Protein AF-R8DG11-F1 (afdb_monomer_lite)

Sequence (109 aa):
MGERSTSFFNKAKKNVMFGVAIYVLILLVLIYIQNNYSLSIMFGYFIFTFIMYAVAIGAAEFQLLSYCRFKFPSFYISWEEHERERQKRVKLYEEREKASERNKISFGF

Structure (mmCIF, N/CA/C/O backbone):
data_AF-R8DG11-F1
#
_entry.id   AF-R8DG11-F1
#
loop_
_atom_site.group_PDB
_atom_site.id
_atom_site.type_symbol
_atom_site.label_atom_id
_atom_site.label_alt_id
_atom_site.label_comp_id
_atom_site.label_asym_id
_atom_site.label_entity_id
_atom_site.label_seq_id
_atom_site.pdbx_PDB_ins_code
_atom_site.Cartn_x
_atom_site.Cartn_y
_atom_site.Cartn_z
_atom_site.occupancy
_atom_site.B_iso_or_equiv
_atom_site.auth_seq_id
_atom_site.auth_comp_id
_atom_site.auth_asym_id
_atom_site.auth_atom_id
_atom_site.pdbx_PDB_model_num
ATOM 1 N N . MET A 1 1 ? 15.822 -14.258 28.649 1.00 47.66 1 MET A N 1
ATOM 2 C CA . MET A 1 1 ? 15.551 -15.183 27.522 1.00 47.66 1 MET A CA 1
ATOM 3 C C . MET A 1 1 ? 14.783 -14.415 26.446 1.00 47.66 1 MET A C 1
ATOM 5 O O . MET A 1 1 ? 13.577 -14.289 26.563 1.00 47.66 1 MET A O 1
ATOM 9 N N . GLY A 1 2 ? 15.461 -13.815 25.462 1.00 56.34 2 GLY A N 1
ATOM 10 C CA . GLY A 1 2 ? 14.793 -12.958 24.459 1.00 56.34 2 GLY A CA 1
ATOM 11 C C . GLY A 1 2 ? 15.606 -12.642 23.197 1.00 56.34 2 GLY A C 1
ATOM 12 O O . GLY A 1 2 ? 15.057 -12.151 22.221 1.00 56.34 2 GLY A O 1
ATOM 13 N N . GLU A 1 3 ? 16.898 -12.970 23.167 1.00 56.00 3 GLU A N 1
ATOM 14 C CA . GLU A 1 3 ? 17.792 -12.563 22.070 1.00 56.00 3 GLU A CA 1
ATOM 15 C C . GLU A 1 3 ? 17.908 -13.605 20.945 1.00 56.00 3 GLU A C 1
ATOM 17 O O . GLU A 1 3 ? 18.362 -13.305 19.844 1.00 56.00 3 GLU A O 1
ATOM 22 N N . ARG A 1 4 ? 17.487 -14.853 21.192 1.00 55.59 4 ARG A N 1
ATOM 23 C CA . ARG A 1 4 ? 17.674 -15.955 20.234 1.00 55.59 4 ARG A CA 1
ATOM 24 C C . ARG A 1 4 ? 16.555 -16.038 19.185 1.00 55.59 4 ARG A C 1
ATOM 26 O O . ARG A 1 4 ? 16.808 -16.495 18.077 1.00 55.59 4 ARG A O 1
ATOM 33 N N . SER A 1 5 ? 15.344 -15.570 19.492 1.00 54.34 5 SER A N 1
ATOM 34 C CA . SER A 1 5 ? 14.177 -15.629 18.594 1.00 54.34 5 SER A CA 1
ATOM 35 C C . SER A 1 5 ? 14.170 -14.530 17.524 1.00 54.34 5 SER A C 1
ATOM 37 O O . SER A 1 5 ? 13.750 -14.785 16.399 1.00 54.34 5 SER A O 1
ATOM 39 N N . THR A 1 6 ? 14.698 -13.335 17.801 1.00 54.78 6 THR A N 1
ATOM 40 C CA . THR A 1 6 ? 14.783 -12.246 16.806 1.00 54.78 6 THR A CA 1
ATOM 41 C C . THR A 1 6 ? 15.783 -12.551 15.681 1.00 54.78 6 THR A C 1
ATOM 43 O O . THR A 1 6 ? 15.547 -12.184 14.530 1.00 54.78 6 THR A O 1
ATOM 46 N N . SER A 1 7 ? 16.860 -13.288 15.975 1.00 59.72 7 SER A N 1
ATOM 47 C CA . SER A 1 7 ? 17.932 -13.627 15.023 1.00 59.72 7 SER A CA 1
ATOM 48 C C . SER A 1 7 ? 17.495 -14.593 13.909 1.00 59.72 7 SER A C 1
ATOM 50 O O . SER A 1 7 ? 17.761 -14.343 12.730 1.00 59.72 7 SER A O 1
ATOM 52 N N . PHE A 1 8 ? 16.758 -15.661 14.242 1.00 57.69 8 PHE A N 1
ATOM 53 C CA . PHE A 1 8 ? 16.284 -16.633 13.244 1.00 57.69 8 PHE A CA 1
ATOM 54 C C . PHE A 1 8 ? 15.246 -16.034 12.300 1.00 57.69 8 PHE A C 1
ATOM 56 O O . PHE A 1 8 ? 15.337 -16.226 11.088 1.00 57.69 8 PHE A O 1
ATOM 63 N N . PHE A 1 9 ? 14.306 -15.251 12.837 1.00 59.78 9 PHE A N 1
ATOM 64 C CA . PHE A 1 9 ? 13.331 -14.542 12.015 1.00 59.78 9 PHE A CA 1
ATOM 65 C C . PHE A 1 9 ? 13.996 -13.498 11.122 1.00 59.78 9 PHE A C 1
ATOM 67 O O . PHE A 1 9 ? 13.587 -13.356 9.976 1.00 59.78 9 PHE A O 1
ATOM 74 N N . ASN A 1 10 ? 15.037 -12.806 11.589 1.00 65.75 10 ASN A N 1
ATOM 75 C CA . ASN A 1 10 ? 15.750 -11.832 10.766 1.00 65.75 10 ASN A CA 1
ATOM 76 C C . ASN A 1 10 ? 16.534 -12.507 9.624 1.00 65.75 10 ASN A C 1
ATOM 78 O O . ASN A 1 10 ? 16.465 -12.073 8.475 1.00 65.75 10 ASN A O 1
ATOM 82 N N . LYS A 1 11 ? 17.214 -13.627 9.906 1.00 70.31 11 LYS A N 1
ATOM 83 C CA . LYS A 1 11 ? 17.952 -14.393 8.887 1.00 70.31 11 LYS A CA 1
ATOM 84 C C . LYS A 1 11 ? 17.014 -15.041 7.861 1.00 70.31 11 LYS A C 1
ATOM 86 O O . LYS A 1 11 ? 17.268 -14.947 6.663 1.00 70.31 11 LYS A O 1
ATOM 91 N N . ALA A 1 12 ? 15.902 -15.625 8.313 1.00 73.75 12 ALA A N 1
ATOM 92 C CA . ALA A 1 12 ? 14.878 -16.191 7.436 1.00 73.75 12 ALA A CA 1
ATOM 93 C C . ALA A 1 12 ? 14.186 -15.110 6.590 1.00 73.75 12 ALA A C 1
ATOM 95 O O . ALA A 1 12 ? 14.074 -15.267 5.377 1.00 73.75 12 ALA A O 1
ATOM 96 N N . LYS A 1 13 ? 13.802 -13.974 7.192 1.00 77.50 13 LYS A N 1
ATOM 97 C CA . LYS A 1 13 ? 13.226 -12.830 6.466 1.00 77.50 13 LYS A CA 1
ATOM 98 C C . LYS A 1 13 ? 14.177 -12.293 5.402 1.00 77.50 13 LYS A C 1
ATOM 100 O O . LYS A 1 13 ? 13.733 -12.028 4.291 1.00 77.50 13 LYS A O 1
ATOM 105 N N . LYS A 1 14 ? 15.472 -12.171 5.706 1.00 81.75 14 LYS A N 1
ATOM 106 C CA . LYS A 1 14 ? 16.475 -11.702 4.741 1.00 81.75 14 LYS A CA 1
ATOM 107 C C . LYS A 1 14 ? 16.619 -12.658 3.555 1.00 81.75 14 LYS A C 1
ATOM 109 O O . LYS A 1 14 ? 16.622 -12.203 2.416 1.00 81.75 14 LYS A O 1
ATOM 114 N N . ASN A 1 15 ? 16.682 -13.966 3.806 1.00 84.88 15 ASN A N 1
ATOM 115 C CA . ASN A 1 15 ? 16.772 -14.966 2.739 1.00 84.88 15 ASN A CA 1
ATOM 116 C C . ASN A 1 15 ? 15.510 -15.000 1.866 1.00 84.88 15 ASN A C 1
ATOM 118 O O . ASN A 1 15 ? 15.620 -15.064 0.645 1.00 84.88 15 ASN A O 1
ATOM 122 N N . VAL A 1 16 ? 14.323 -14.912 2.472 1.00 88.06 16 VAL A N 1
ATOM 123 C CA . VAL A 1 16 ? 13.054 -14.852 1.730 1.00 88.06 16 VAL A CA 1
ATOM 124 C C . VAL A 1 16 ? 12.975 -13.575 0.897 1.00 88.06 16 VAL A C 1
ATOM 126 O O . VAL A 1 16 ? 12.656 -13.641 -0.284 1.00 88.06 16 VAL A O 1
ATOM 129 N N . MET A 1 17 ? 13.330 -12.423 1.467 1.00 86.81 17 MET A N 1
ATOM 130 C CA . MET A 1 17 ? 13.338 -11.145 0.751 1.00 86.81 17 MET A CA 1
ATOM 131 C C . MET A 1 17 ? 14.310 -11.162 -0.435 1.00 86.81 17 MET A C 1
ATOM 133 O O . MET A 1 17 ? 13.979 -10.662 -1.506 1.00 86.81 17 MET A O 1
ATOM 137 N N . PHE A 1 18 ? 15.475 -11.792 -0.273 1.00 88.88 18 PHE A N 1
ATOM 138 C CA . PHE A 1 18 ? 16.435 -11.982 -1.357 1.00 88.88 18 PHE A CA 1
ATOM 139 C C . PHE A 1 18 ? 15.894 -12.907 -2.458 1.00 88.88 18 PHE A C 1
ATOM 141 O O . PHE A 1 18 ? 16.018 -12.590 -3.638 1.00 88.88 18 PHE A O 1
ATOM 148 N N . GLY A 1 19 ? 15.231 -14.008 -2.087 1.00 89.88 19 GLY A N 1
ATOM 149 C CA . GLY A 1 19 ? 14.568 -14.901 -3.041 1.00 89.88 19 GLY A CA 1
ATOM 150 C C . GLY A 1 19 ? 13.454 -14.204 -3.827 1.00 89.88 19 GLY A C 1
ATOM 151 O O . GLY A 1 19 ? 13.392 -14.331 -5.047 1.00 89.88 19 GLY A O 1
ATOM 152 N N . VAL A 1 20 ? 12.627 -13.403 -3.148 1.00 91.19 20 VAL A N 1
ATOM 153 C CA . VAL A 1 20 ? 11.583 -12.586 -3.786 1.00 91.19 20 VAL A CA 1
ATOM 154 C C . VAL A 1 20 ? 12.202 -11.560 -4.736 1.00 91.19 20 VAL A C 1
ATOM 156 O O . VAL A 1 20 ? 11.739 -11.428 -5.865 1.00 91.19 20 VAL A O 1
ATOM 159 N N . ALA A 1 21 ? 13.274 -10.877 -4.326 1.00 89.38 21 ALA A N 1
ATOM 160 C CA . ALA A 1 21 ? 13.958 -9.903 -5.174 1.00 89.38 21 ALA A CA 1
ATOM 161 C C . ALA A 1 21 ? 14.526 -10.546 -6.452 1.00 89.38 21 ALA A C 1
ATOM 163 O O . ALA A 1 21 ? 14.318 -10.015 -7.542 1.00 89.38 21 ALA A O 1
ATOM 164 N N . ILE A 1 22 ? 15.179 -11.710 -6.338 1.00 92.62 22 ILE A N 1
ATOM 165 C CA . ILE A 1 22 ? 15.681 -12.464 -7.499 1.00 92.62 22 ILE A CA 1
ATOM 166 C C . ILE A 1 22 ? 14.531 -12.894 -8.410 1.00 92.62 22 ILE A C 1
ATOM 168 O O . ILE A 1 22 ? 14.622 -12.730 -9.624 1.00 92.62 22 ILE A O 1
ATOM 172 N N . TYR A 1 23 ? 13.444 -13.418 -7.842 1.00 90.69 23 TYR A N 1
ATOM 173 C CA . TYR A 1 23 ? 12.288 -13.868 -8.613 1.00 90.69 23 TYR A CA 1
ATOM 174 C C . TYR A 1 23 ? 11.659 -12.732 -9.433 1.00 90.69 23 TYR A C 1
ATOM 176 O O . TYR A 1 23 ? 11.405 -12.895 -10.626 1.00 90.69 23 TYR A O 1
ATOM 184 N N . VAL A 1 24 ? 11.476 -11.557 -8.821 1.00 88.81 24 VAL A N 1
ATOM 185 C CA . VAL A 1 24 ? 10.973 -10.360 -9.513 1.00 88.81 24 VAL A CA 1
ATOM 186 C C . VAL A 1 24 ? 11.921 -9.935 -10.637 1.00 88.81 24 VAL A C 1
ATOM 188 O O . VAL A 1 24 ? 11.464 -9.610 -11.731 1.00 88.81 24 VAL A O 1
ATOM 191 N N . LEU A 1 25 ? 13.236 -9.984 -10.407 1.00 87.94 25 LEU A N 1
ATOM 192 C CA . LEU A 1 25 ? 14.241 -9.625 -11.410 1.00 87.94 25 LEU A CA 1
ATOM 193 C C . LEU A 1 25 ? 14.197 -10.580 -12.615 1.00 87.94 25 LEU A C 1
ATOM 195 O O . LEU A 1 25 ? 14.177 -10.125 -13.757 1.00 87.94 25 LEU A O 1
ATOM 199 N N . ILE A 1 26 ? 14.091 -11.891 -12.375 1.00 90.62 26 ILE A N 1
ATOM 200 C CA . ILE A 1 26 ? 13.943 -12.899 -13.438 1.00 90.62 26 ILE A CA 1
ATOM 201 C C . ILE A 1 26 ? 12.668 -12.648 -14.250 1.00 90.62 26 ILE A C 1
ATOM 203 O O . ILE A 1 26 ? 12.720 -12.661 -15.479 1.00 90.62 26 ILE A O 1
ATOM 207 N N . LEU A 1 27 ? 11.537 -12.373 -13.594 1.00 87.44 27 LEU A N 1
ATOM 208 C CA . LEU A 1 27 ? 10.284 -12.057 -14.286 1.00 87.44 27 LEU A CA 1
ATOM 209 C C . LEU A 1 27 ? 10.406 -10.814 -15.174 1.00 87.44 27 LEU A C 1
ATOM 211 O O . LEU A 1 27 ? 9.949 -10.840 -16.315 1.00 87.44 27 LEU A O 1
ATOM 215 N N . LEU A 1 28 ? 11.051 -9.748 -14.690 1.00 83.38 28 LEU A N 1
ATOM 216 C CA . LEU A 1 28 ? 11.274 -8.533 -15.481 1.00 83.38 28 LEU A CA 1
ATOM 217 C C . LEU A 1 28 ? 12.118 -8.816 -16.732 1.00 83.38 28 LEU A C 1
ATOM 219 O O . LEU A 1 28 ? 11.781 -8.348 -17.821 1.00 83.38 28 LEU A O 1
ATOM 223 N N . VAL A 1 29 ? 13.172 -9.627 -16.600 1.00 85.25 29 VAL A N 1
ATOM 224 C CA . VAL A 1 29 ? 14.020 -10.037 -17.731 1.00 85.25 29 VAL A CA 1
ATOM 225 C C . VAL A 1 29 ? 13.247 -10.910 -18.726 1.00 85.25 29 VAL A C 1
ATOM 227 O O . VAL A 1 29 ? 13.367 -10.711 -19.933 1.00 85.25 29 VAL A O 1
ATOM 230 N N . LEU A 1 30 ? 12.414 -11.842 -18.256 1.00 86.06 30 LEU A N 1
ATOM 231 C CA . LEU A 1 30 ? 11.581 -12.669 -19.135 1.00 86.06 30 LEU A CA 1
ATOM 232 C C . LEU A 1 30 ? 10.577 -11.824 -19.928 1.00 86.06 30 LEU A C 1
ATOM 234 O O . LEU A 1 30 ? 10.456 -11.993 -21.141 1.00 86.06 30 LEU A O 1
ATOM 238 N N . ILE A 1 31 ? 9.911 -10.869 -19.273 1.00 82.75 31 ILE A N 1
ATOM 239 C CA . ILE A 1 31 ? 8.968 -9.949 -19.925 1.00 82.75 31 ILE A CA 1
ATOM 240 C C . ILE A 1 31 ? 9.681 -9.100 -20.985 1.00 82.75 31 ILE A C 1
ATOM 242 O O . ILE A 1 31 ? 9.120 -8.901 -22.066 1.00 82.75 31 ILE A O 1
ATOM 246 N N . TYR A 1 32 ? 10.908 -8.642 -20.702 1.00 80.12 32 TYR A N 1
ATOM 247 C CA . TYR A 1 32 ? 11.744 -7.904 -21.656 1.00 80.12 32 TYR A CA 1
ATOM 248 C C . TYR A 1 32 ? 11.960 -8.692 -22.947 1.00 80.12 32 TYR A C 1
ATOM 250 O O . TYR A 1 32 ? 11.656 -8.205 -24.034 1.00 80.12 32 TYR A O 1
ATOM 258 N N . ILE A 1 33 ? 12.464 -9.922 -22.803 1.00 80.12 33 ILE A N 1
ATOM 259 C CA . ILE A 1 33 ? 12.858 -10.779 -23.923 1.00 80.12 33 ILE A CA 1
ATOM 260 C C . ILE A 1 33 ? 11.625 -11.204 -24.721 1.00 80.12 33 ILE A C 1
ATOM 262 O O . ILE A 1 33 ? 11.637 -11.140 -25.946 1.00 80.12 33 ILE A O 1
ATOM 266 N N . GLN A 1 34 ? 10.551 -11.608 -24.039 1.00 80.81 34 GLN A N 1
ATOM 267 C CA . GLN A 1 34 ? 9.367 -12.159 -24.695 1.00 80.81 34 GLN A CA 1
ATOM 268 C C . GLN A 1 34 ? 8.575 -11.115 -25.489 1.00 80.81 34 GLN A C 1
ATOM 270 O O . GLN A 1 34 ? 8.007 -11.445 -26.526 1.00 80.81 34 GLN A O 1
ATOM 275 N N . ASN A 1 35 ? 8.537 -9.866 -25.022 1.00 77.62 35 ASN A N 1
ATOM 276 C CA . ASN A 1 35 ? 7.767 -8.809 -25.680 1.00 77.62 35 ASN A CA 1
ATOM 277 C C . ASN A 1 35 ? 8.621 -7.901 -26.575 1.00 77.62 35 ASN A C 1
ATOM 279 O O . ASN A 1 35 ? 8.069 -7.024 -27.234 1.00 77.62 35 ASN A O 1
ATOM 283 N N . ASN A 1 36 ? 9.948 -8.086 -26.588 1.00 80.56 36 ASN A N 1
ATOM 284 C CA . ASN A 1 36 ? 10.897 -7.226 -27.301 1.00 80.56 36 ASN A CA 1
ATOM 285 C C . ASN A 1 36 ? 10.636 -5.726 -27.033 1.00 80.56 36 ASN A C 1
ATOM 287 O O . ASN A 1 36 ? 10.663 -4.883 -27.931 1.00 80.56 36 ASN A O 1
ATOM 29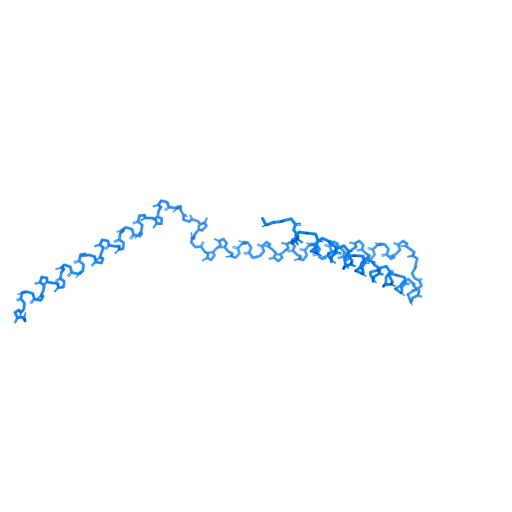1 N N . TYR A 1 37 ? 10.291 -5.401 -25.782 1.00 76.19 37 TYR A N 1
ATOM 292 C CA . TYR A 1 37 ? 9.974 -4.032 -25.394 1.00 76.19 37 TYR A CA 1
ATOM 293 C C . TYR A 1 37 ? 11.247 -3.216 -25.222 1.00 76.19 37 TYR A C 1
ATOM 295 O O . TYR A 1 37 ? 12.215 -3.673 -24.625 1.00 76.19 37 TYR A O 1
ATOM 303 N N . SER A 1 38 ? 11.211 -1.950 -25.641 1.00 80.81 38 SER A N 1
ATOM 304 C CA . SER A 1 38 ? 12.216 -0.980 -25.205 1.00 80.81 38 SER A CA 1
ATOM 305 C C . SER A 1 38 ? 12.148 -0.796 -23.682 1.00 80.81 38 SER A C 1
ATOM 307 O O . SER A 1 38 ? 11.058 -0.771 -23.100 1.00 80.81 38 SER A O 1
ATOM 309 N N . LEU A 1 39 ? 13.307 -0.619 -23.035 1.00 78.50 39 LEU A N 1
ATOM 310 C CA . LEU A 1 39 ? 13.415 -0.400 -21.585 1.00 78.50 39 LEU A CA 1
ATOM 311 C C . LEU A 1 39 ? 12.496 0.729 -21.089 1.00 78.50 39 LEU A C 1
ATOM 313 O O . LEU A 1 39 ? 11.893 0.606 -20.024 1.00 78.50 39 LEU A O 1
ATOM 317 N N . SER A 1 40 ? 12.324 1.795 -21.879 1.00 80.69 40 SER A N 1
ATOM 318 C CA . SER A 1 40 ? 11.442 2.920 -21.539 1.00 80.69 40 SER A CA 1
ATOM 319 C C . SER A 1 40 ? 9.969 2.512 -21.439 1.00 80.69 40 SER A C 1
ATOM 321 O O . SER A 1 40 ? 9.260 2.967 -20.543 1.00 80.69 40 SER A O 1
ATOM 323 N N . ILE A 1 41 ? 9.511 1.631 -22.333 1.00 81.12 41 ILE A N 1
ATOM 324 C CA . ILE A 1 41 ? 8.121 1.156 -22.370 1.00 81.12 41 ILE A CA 1
ATOM 325 C C . ILE A 1 41 ? 7.864 0.224 -21.183 1.00 81.12 41 ILE A C 1
ATOM 327 O O . ILE A 1 41 ? 6.858 0.366 -20.488 1.00 81.12 41 ILE A O 1
ATOM 331 N N . MET A 1 42 ? 8.805 -0.678 -20.892 1.00 82.25 42 MET A N 1
ATOM 332 C CA . MET A 1 42 ? 8.706 -1.566 -19.732 1.00 82.25 42 MET A CA 1
ATOM 333 C C . MET A 1 42 ? 8.643 -0.785 -18.416 1.00 82.25 42 MET A C 1
ATOM 335 O O . MET A 1 42 ? 7.806 -1.082 -17.564 1.00 82.25 42 MET A O 1
ATOM 339 N N . PHE A 1 43 ? 9.499 0.225 -18.248 1.00 82.25 43 PHE A N 1
ATOM 340 C CA . PHE A 1 43 ? 9.501 1.044 -17.039 1.00 82.25 43 PHE A CA 1
ATOM 341 C C . PHE A 1 43 ? 8.183 1.815 -16.875 1.00 82.25 43 PHE A C 1
ATOM 343 O O . PHE A 1 43 ? 7.643 1.886 -15.771 1.00 82.25 43 PHE A O 1
ATOM 350 N N . GLY A 1 44 ? 7.610 2.304 -17.981 1.00 87.25 44 GLY A N 1
ATOM 351 C CA . GLY A 1 44 ? 6.273 2.899 -18.001 1.00 87.25 44 GLY A CA 1
ATOM 352 C C . GLY A 1 44 ? 5.186 1.939 -17.505 1.00 87.25 44 GLY A C 1
ATOM 353 O O . GLY A 1 44 ? 4.414 2.300 -16.616 1.00 87.25 44 GLY A O 1
ATOM 354 N N . TYR A 1 45 ? 5.160 0.697 -18.004 1.00 84.94 45 TYR A N 1
ATOM 355 C CA . TYR A 1 45 ? 4.223 -0.331 -17.528 1.00 84.94 45 TYR A CA 1
ATOM 356 C C . TYR A 1 45 ? 4.422 -0.676 -16.052 1.00 84.94 45 TYR A C 1
ATOM 358 O O . TYR A 1 45 ? 3.439 -0.829 -15.327 1.00 84.94 45 TYR A O 1
ATOM 366 N N . PHE A 1 46 ? 5.670 -0.771 -15.590 1.00 84.75 46 PHE A N 1
ATOM 367 C CA . PHE A 1 46 ? 5.977 -1.044 -14.187 1.00 84.75 46 PHE A CA 1
ATOM 368 C C . PHE A 1 46 ? 5.448 0.067 -13.272 1.00 84.75 46 PHE A C 1
ATOM 370 O O . PHE A 1 46 ? 4.740 -0.222 -12.307 1.00 84.75 46 PHE A O 1
ATOM 377 N N . ILE A 1 47 ? 5.714 1.334 -13.613 1.00 88.94 47 ILE A N 1
ATOM 378 C CA . ILE A 1 47 ? 5.204 2.488 -12.862 1.00 88.94 47 ILE A CA 1
ATOM 379 C C . ILE A 1 47 ? 3.678 2.499 -12.865 1.00 88.94 47 ILE A C 1
ATOM 381 O O . ILE A 1 47 ? 3.068 2.622 -11.806 1.00 88.94 47 ILE A O 1
ATOM 385 N N . PHE A 1 48 ? 3.048 2.350 -14.032 1.00 90.12 48 PHE A N 1
ATOM 386 C CA . PHE A 1 48 ? 1.591 2.404 -14.136 1.00 90.12 48 PHE A CA 1
ATOM 387 C C . PHE A 1 48 ? 0.924 1.286 -13.331 1.00 90.12 48 PHE A C 1
ATOM 389 O O . PHE A 1 48 ? -0.048 1.520 -12.616 1.00 90.12 48 PHE A O 1
ATOM 396 N N . THR A 1 49 ? 1.496 0.083 -13.377 1.00 89.19 49 THR A N 1
ATOM 397 C CA . THR A 1 49 ? 1.044 -1.058 -12.576 1.00 89.19 49 THR A CA 1
ATOM 398 C C . THR A 1 49 ? 1.173 -0.760 -11.084 1.00 89.19 49 THR A C 1
ATOM 400 O O . THR A 1 49 ? 0.223 -0.976 -10.333 1.00 89.19 49 THR A O 1
ATOM 403 N N . PHE A 1 50 ? 2.306 -0.202 -10.650 1.00 90.88 50 PHE A N 1
ATOM 404 C CA . PHE A 1 50 ? 2.512 0.182 -9.255 1.00 90.88 50 PHE A CA 1
ATOM 405 C C . PHE A 1 50 ? 1.498 1.236 -8.790 1.00 90.88 50 PHE A C 1
ATOM 407 O O . PHE A 1 50 ? 0.913 1.092 -7.718 1.00 90.88 50 PHE A O 1
ATOM 414 N N . ILE A 1 51 ? 1.234 2.254 -9.617 1.00 94.88 51 ILE A N 1
ATOM 415 C CA . ILE A 1 51 ? 0.220 3.282 -9.349 1.00 94.88 51 ILE A CA 1
ATOM 416 C C . ILE A 1 51 ? -1.166 2.645 -9.222 1.00 94.88 51 ILE A C 1
ATOM 418 O O . ILE A 1 51 ? -1.866 2.918 -8.249 1.00 94.88 51 ILE A O 1
ATOM 422 N N . MET A 1 52 ? -1.558 1.773 -10.158 1.00 95.75 52 MET A N 1
ATOM 423 C CA . MET A 1 52 ? -2.863 1.107 -10.108 1.00 95.75 52 MET A CA 1
ATOM 424 C C . MET A 1 52 ? -3.036 0.271 -8.840 1.00 95.75 52 MET A C 1
ATOM 426 O O . MET A 1 52 ? -4.069 0.379 -8.182 1.00 95.75 52 MET A O 1
ATOM 430 N N . TYR A 1 53 ? -2.032 -0.524 -8.461 1.00 93.25 53 TYR A N 1
ATOM 431 C CA . TYR A 1 53 ? -2.093 -1.303 -7.224 1.00 93.25 53 TYR A CA 1
ATOM 432 C C . TYR A 1 53 ? -2.147 -0.408 -5.986 1.00 93.25 53 TYR A C 1
ATOM 434 O O . TYR A 1 53 ? -2.953 -0.667 -5.098 1.00 93.25 53 TYR A O 1
ATOM 442 N N . ALA A 1 54 ? -1.351 0.662 -5.928 1.00 94.38 54 ALA A N 1
ATOM 443 C CA . ALA A 1 54 ? -1.379 1.599 -4.808 1.00 94.38 54 ALA A CA 1
ATOM 444 C C . ALA A 1 54 ? -2.761 2.254 -4.649 1.00 94.38 54 ALA A C 1
ATOM 446 O O . ALA A 1 54 ? -3.301 2.299 -3.543 1.00 94.38 54 ALA A O 1
ATOM 447 N N . VAL A 1 55 ? -3.367 2.700 -5.754 1.00 95.94 55 VAL A N 1
ATOM 448 C CA . VAL A 1 55 ? -4.724 3.266 -5.757 1.00 95.94 55 VAL A CA 1
ATOM 449 C C . VAL A 1 55 ? -5.757 2.222 -5.332 1.00 95.94 55 VAL A C 1
ATOM 451 O O . VAL A 1 55 ? -6.621 2.532 -4.517 1.00 95.94 55 VAL A O 1
ATOM 454 N N . ALA A 1 56 ? -5.664 0.985 -5.827 1.00 95.31 56 ALA A N 1
ATOM 455 C CA . ALA A 1 56 ? -6.590 -0.087 -5.466 1.00 95.31 56 ALA A CA 1
ATOM 456 C C . ALA A 1 56 ? -6.517 -0.445 -3.972 1.00 95.31 56 ALA A C 1
ATOM 458 O O . ALA A 1 56 ? -7.554 -0.581 -3.323 1.00 95.31 56 ALA A O 1
ATOM 459 N N . ILE A 1 57 ? -5.306 -0.548 -3.414 1.00 94.31 57 ILE A N 1
ATOM 460 C CA . ILE A 1 57 ? -5.090 -0.798 -1.982 1.00 94.31 57 ILE A CA 1
ATOM 461 C C . ILE A 1 57 ? -5.649 0.366 -1.161 1.00 94.31 57 ILE A C 1
ATOM 463 O O . ILE A 1 57 ? -6.438 0.143 -0.246 1.00 94.31 57 ILE A O 1
ATOM 467 N N . GLY A 1 58 ? -5.323 1.607 -1.535 1.00 93.00 58 GLY A N 1
ATOM 468 C CA . GLY A 1 58 ? -5.832 2.796 -0.851 1.00 93.00 58 GLY A CA 1
ATOM 469 C C . GLY A 1 58 ? -7.359 2.896 -0.887 1.00 93.00 58 GLY A C 1
ATOM 470 O O . GLY A 1 58 ? -7.982 3.201 0.127 1.00 93.00 58 GLY A O 1
ATOM 471 N N . ALA A 1 59 ? -7.984 2.580 -2.024 1.00 94.25 59 ALA A N 1
ATOM 472 C CA . ALA A 1 59 ? -9.438 2.547 -2.153 1.00 94.25 59 ALA A CA 1
ATOM 473 C C . ALA A 1 59 ? -10.071 1.459 -1.269 1.00 94.25 59 ALA A C 1
ATOM 475 O O . ALA A 1 59 ? -11.064 1.726 -0.591 1.00 94.25 59 ALA A O 1
ATOM 476 N N . ALA A 1 60 ? -9.481 0.259 -1.228 1.00 93.81 60 ALA A N 1
ATOM 477 C CA . ALA A 1 60 ? -9.952 -0.832 -0.379 1.00 93.81 60 ALA A CA 1
ATOM 478 C C . ALA A 1 60 ? -9.855 -0.477 1.114 1.00 93.81 60 ALA A C 1
ATOM 480 O O . ALA A 1 60 ? -10.808 -0.693 1.865 1.00 93.81 60 ALA A O 1
ATOM 481 N N . GLU A 1 61 ? -8.741 0.119 1.543 1.00 89.12 61 GLU A N 1
ATOM 482 C CA . GLU A 1 61 ? -8.559 0.577 2.923 1.00 89.12 61 GLU A CA 1
ATOM 483 C C . GLU A 1 61 ? -9.527 1.707 3.275 1.00 89.12 61 GLU A C 1
ATOM 485 O O . GLU A 1 61 ? -10.152 1.680 4.335 1.00 89.12 61 GL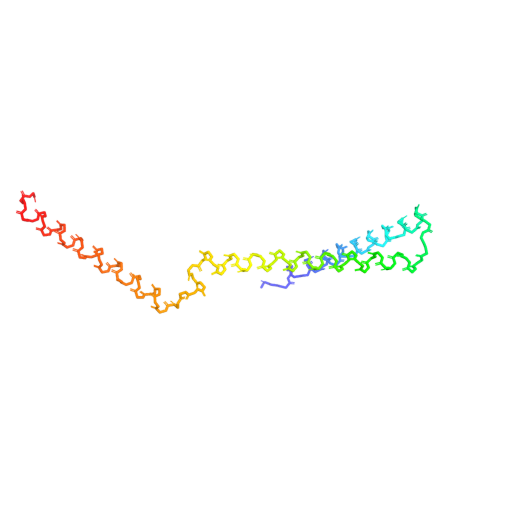U A O 1
ATOM 490 N N . PHE A 1 62 ? -9.726 2.670 2.375 1.00 88.62 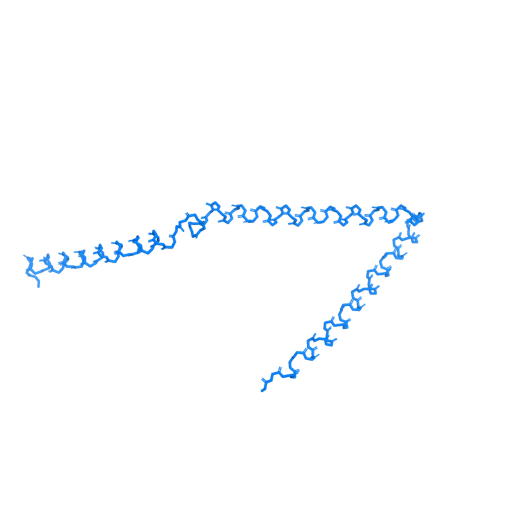62 PHE A N 1
ATOM 491 C CA . PHE A 1 62 ? -10.676 3.760 2.583 1.00 88.62 62 PHE A CA 1
ATOM 492 C C . PHE A 1 62 ? -12.120 3.254 2.703 1.00 88.62 62 PHE A C 1
ATOM 494 O O . PHE A 1 62 ? -12.880 3.700 3.570 1.00 88.62 62 PHE A O 1
ATOM 501 N N . GLN A 1 63 ? -12.505 2.284 1.874 1.00 86.69 63 GLN A N 1
ATOM 502 C CA . GLN A 1 63 ? -13.810 1.635 1.953 1.00 86.69 63 GLN A CA 1
ATOM 503 C C . GLN A 1 63 ? -13.981 0.858 3.266 1.00 86.69 63 GLN A C 1
ATOM 505 O O . GLN A 1 63 ? -15.040 0.930 3.889 1.00 86.69 63 GLN A O 1
ATOM 510 N N . LEU A 1 64 ? -12.940 0.162 3.731 1.00 87.12 64 LEU A N 1
ATOM 511 C CA . LEU A 1 64 ? -12.973 -0.542 5.012 1.00 87.12 64 LEU A CA 1
ATOM 512 C C . LEU A 1 64 ? -13.084 0.440 6.191 1.00 87.12 64 LEU A C 1
ATOM 514 O O . LEU A 1 64 ? -13.899 0.239 7.087 1.00 87.12 64 LEU A O 1
ATOM 518 N N . LEU A 1 65 ? -12.310 1.529 6.176 1.00 83.19 65 LEU A N 1
ATOM 519 C CA . LEU A 1 65 ? -12.315 2.558 7.221 1.00 83.19 65 LEU A CA 1
ATOM 520 C C . LEU A 1 65 ? -13.655 3.294 7.296 1.00 83.19 65 LEU A C 1
ATOM 522 O O . LEU A 1 65 ? -14.203 3.470 8.386 1.00 83.19 65 LEU A O 1
ATOM 526 N N . SER A 1 66 ? -14.205 3.696 6.149 1.00 83.50 66 SER A N 1
ATOM 527 C CA . SER A 1 66 ? -15.533 4.313 6.081 1.00 83.50 66 SER A CA 1
ATOM 528 C C . SER A 1 66 ? -16.622 3.349 6.555 1.00 83.50 66 SER A C 1
ATOM 530 O O . SER A 1 66 ? -17.430 3.725 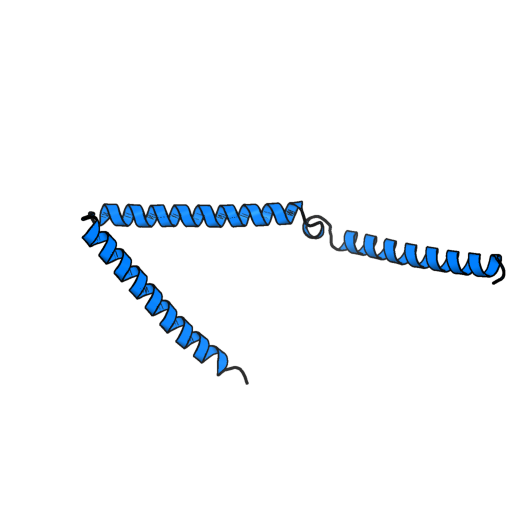7.405 1.00 83.50 66 SER A O 1
ATOM 532 N N . TYR A 1 67 ? -16.603 2.089 6.109 1.00 80.00 67 TYR A N 1
ATOM 533 C CA . TYR A 1 67 ? -17.537 1.066 6.578 1.00 80.00 67 TYR A CA 1
ATOM 534 C C . TYR A 1 67 ? -17.459 0.871 8.095 1.00 80.00 67 TYR A C 1
ATOM 536 O O . TYR A 1 67 ? -18.484 0.886 8.777 1.00 80.00 67 TYR A O 1
ATOM 544 N N . CYS A 1 68 ? -16.250 0.762 8.647 1.00 78.00 68 CYS A N 1
ATOM 545 C CA . CYS A 1 68 ? -16.047 0.636 10.085 1.00 78.00 68 CYS A CA 1
ATOM 546 C C . CYS A 1 68 ? -16.571 1.860 10.851 1.00 78.00 68 CYS A C 1
ATOM 548 O O . CYS A 1 68 ? -17.208 1.701 11.892 1.00 78.00 68 CYS A O 1
ATOM 550 N N . ARG A 1 69 ? -16.369 3.074 10.326 1.00 73.94 69 ARG A N 1
ATOM 551 C CA . ARG A 1 69 ? -16.849 4.309 10.960 1.00 73.94 69 ARG A CA 1
ATOM 552 C C . ARG A 1 69 ? -18.375 4.429 10.961 1.00 73.94 69 ARG A C 1
ATOM 554 O O . ARG A 1 69 ? -18.927 4.922 11.937 1.00 73.94 69 ARG A O 1
ATOM 561 N N . PHE A 1 70 ? -19.056 3.966 9.912 1.00 74.69 70 PHE A N 1
ATOM 562 C CA . PHE A 1 70 ? -20.523 3.991 9.849 1.00 74.69 70 PHE A CA 1
ATOM 563 C C . PHE A 1 70 ? -21.189 2.821 10.587 1.00 74.69 70 PHE A C 1
ATOM 565 O O . PHE A 1 70 ? -22.270 2.990 11.147 1.00 74.69 70 PHE A O 1
ATOM 572 N N . LYS A 1 71 ? -20.577 1.630 10.596 1.00 72.81 71 LYS A N 1
ATOM 573 C CA . LYS A 1 71 ? -21.188 0.413 11.154 1.00 72.81 71 LYS A CA 1
ATOM 574 C C . LYS A 1 71 ? -20.969 0.256 12.661 1.00 72.81 71 LYS A C 1
ATOM 576 O O . LYS A 1 71 ? -21.830 -0.330 13.315 1.00 72.81 71 LYS A O 1
ATOM 581 N N . PHE A 1 72 ? -19.847 0.732 13.212 1.00 67.75 72 PHE A N 1
ATOM 582 C CA . PHE A 1 72 ? -19.508 0.521 14.623 1.00 67.75 72 PHE A CA 1
ATOM 583 C C . PHE A 1 72 ? -19.795 1.758 15.493 1.00 67.75 72 PHE A C 1
ATOM 585 O O . PHE A 1 72 ? -19.098 2.768 15.365 1.00 67.75 72 PHE A O 1
ATOM 592 N N . PRO A 1 73 ? -20.726 1.652 16.467 1.00 63.53 73 PRO A N 1
ATOM 593 C CA . PRO A 1 73 ? -21.015 2.704 17.444 1.00 63.53 73 PRO A CA 1
ATOM 594 C C . PRO A 1 73 ? -19.819 3.200 18.228 1.00 63.53 73 PRO A C 1
ATOM 596 O O . PRO A 1 73 ? -19.732 4.383 18.545 1.00 63.53 73 PRO A O 1
ATOM 599 N N . SER A 1 74 ? -18.863 2.305 18.468 1.00 65.44 74 SER A N 1
ATOM 600 C CA . SER A 1 74 ? -17.656 2.579 19.240 1.00 65.44 74 SER A CA 1
ATOM 601 C C . SER A 1 74 ? -16.801 3.730 18.696 1.00 65.44 74 SER A C 1
ATOM 603 O O . SER A 1 74 ? -15.972 4.236 19.443 1.00 65.44 74 SER A O 1
ATOM 605 N N . PHE A 1 75 ? -16.951 4.126 17.425 1.00 61.22 75 PHE A N 1
ATOM 606 C CA . PHE A 1 75 ? -16.161 5.210 16.828 1.00 61.22 75 PHE A CA 1
ATOM 607 C C . PHE A 1 75 ? -16.867 6.572 16.805 1.00 61.22 75 PHE A C 1
ATOM 609 O O . PHE A 1 75 ? -16.193 7.583 16.604 1.00 61.22 75 PHE A O 1
ATOM 616 N N . TYR A 1 76 ? -18.192 6.621 16.988 1.00 64.19 76 TYR A N 1
ATOM 617 C CA . TYR A 1 76 ? -18.953 7.877 17.049 1.00 64.19 76 TYR A CA 1
ATOM 618 C C . TYR A 1 76 ? -19.504 8.185 18.445 1.00 64.19 76 TYR A C 1
ATOM 620 O O . TYR A 1 76 ? -19.829 9.337 18.723 1.00 64.19 76 TYR A O 1
ATOM 628 N N . ILE A 1 77 ? -19.612 7.184 19.323 1.00 71.81 77 ILE A N 1
ATOM 629 C CA . ILE A 1 77 ? -20.046 7.369 20.705 1.00 71.81 77 ILE A CA 1
ATOM 630 C C . ILE A 1 77 ? -18.829 7.663 21.583 1.00 71.81 77 ILE A C 1
ATOM 632 O O . ILE A 1 77 ? -17.800 6.989 21.487 1.00 71.81 77 ILE A O 1
ATOM 636 N N . SER A 1 78 ? -18.919 8.690 22.428 1.00 77.81 78 SER A N 1
ATOM 637 C CA . SER A 1 78 ? -17.865 8.940 23.406 1.00 77.81 78 SER A CA 1
ATOM 638 C C . SER A 1 78 ? -17.868 7.822 24.450 1.00 77.81 78 SER A C 1
ATOM 640 O O . SER A 1 78 ? -18.904 7.227 24.762 1.00 77.81 78 SER A O 1
ATOM 642 N N . TRP A 1 79 ? -16.692 7.538 25.005 1.00 76.00 79 TRP A N 1
ATOM 643 C CA . TRP A 1 79 ? -16.532 6.531 26.054 1.00 76.00 79 TRP A CA 1
ATOM 644 C C . TRP A 1 79 ? -17.451 6.810 27.256 1.00 76.00 79 TRP A C 1
ATOM 646 O O . TRP A 1 79 ? -18.035 5.901 27.837 1.00 76.00 79 TRP A O 1
ATOM 656 N N . GLU A 1 80 ? -17.640 8.092 27.570 1.00 80.44 80 GLU A N 1
ATOM 657 C CA . GLU A 1 80 ? -18.499 8.563 28.653 1.00 80.44 80 GLU A CA 1
ATOM 658 C C . GLU A 1 80 ? -19.982 8.237 28.420 1.00 80.44 80 GLU A C 1
ATOM 660 O O . GLU A 1 80 ? -20.671 7.778 29.331 1.00 80.44 80 GLU A O 1
ATOM 665 N N . GLU A 1 81 ? -20.473 8.425 27.193 1.00 82.06 81 GLU A N 1
ATOM 666 C CA . GLU A 1 81 ? -21.861 8.127 26.834 1.00 82.06 81 GLU A CA 1
ATOM 667 C C . GLU A 1 81 ? -22.116 6.611 26.871 1.00 82.06 81 GLU A C 1
ATOM 669 O O . GLU A 1 81 ? -23.123 6.152 27.414 1.00 82.06 81 GLU A O 1
ATOM 674 N N . HIS A 1 82 ? -21.149 5.820 26.395 1.00 82.69 82 HIS A N 1
ATOM 675 C CA . HIS A 1 82 ? -21.215 4.360 26.437 1.00 82.69 82 HIS A CA 1
ATOM 676 C C . HIS A 1 82 ? -21.237 3.818 27.878 1.00 82.69 82 HIS A C 1
ATOM 678 O O . HIS A 1 82 ? -22.012 2.909 28.194 1.00 82.69 82 HIS A O 1
ATOM 684 N N . GLU A 1 83 ? -20.438 4.394 28.782 1.00 83.94 83 GLU A N 1
ATOM 685 C CA . GLU A 1 83 ? -20.431 3.990 30.191 1.00 83.94 83 GLU A CA 1
ATOM 686 C C . GLU A 1 83 ? -21.732 4.406 30.901 1.00 83.94 83 GLU A C 1
ATOM 688 O O . GLU A 1 83 ? -22.289 3.626 31.675 1.00 83.94 83 GLU A O 1
ATOM 693 N N . ARG A 1 84 ? -22.306 5.576 30.578 1.00 85.94 84 ARG A N 1
ATOM 694 C CA . ARG A 1 84 ? -23.635 5.980 31.082 1.00 85.94 84 ARG A CA 1
ATOM 695 C C . ARG A 1 84 ? -24.736 5.016 30.645 1.00 85.94 84 ARG A C 1
ATOM 697 O O . ARG A 1 84 ? -25.577 4.649 31.468 1.00 85.94 84 ARG A O 1
ATOM 704 N N . GLU A 1 85 ? -24.753 4.591 29.382 1.00 85.94 85 GLU A N 1
ATOM 705 C CA . GLU A 1 85 ? -25.724 3.596 28.906 1.00 85.94 85 GLU A CA 1
ATOM 706 C C . GLU A 1 85 ? -25.555 2.249 29.612 1.00 85.94 85 GLU A C 1
ATOM 708 O O . GLU A 1 85 ? -26.543 1.624 30.012 1.00 85.94 85 GLU A O 1
ATOM 713 N N . ARG A 1 86 ? -24.308 1.821 29.833 1.00 86.31 86 ARG A N 1
ATOM 714 C CA . ARG A 1 86 ? -23.996 0.600 30.581 1.00 86.31 86 ARG A CA 1
ATOM 715 C C . ARG A 1 86 ? -24.543 0.663 32.008 1.00 86.31 86 ARG A C 1
ATOM 717 O O . ARG A 1 86 ? -25.237 -0.262 32.429 1.00 86.31 86 ARG A O 1
ATOM 724 N N . GLN A 1 87 ? -24.309 1.768 32.715 1.00 89.12 87 GLN A N 1
ATOM 725 C CA . GLN A 1 87 ? -24.820 1.999 34.070 1.00 89.12 87 GLN A CA 1
ATOM 726 C C . GLN A 1 87 ? -26.356 2.014 34.116 1.00 89.12 87 GLN A C 1
ATOM 728 O O . GLN A 1 87 ? -26.955 1.423 35.014 1.00 89.12 87 GLN A O 1
ATOM 733 N N . LYS A 1 88 ? -27.015 2.629 33.123 1.00 91.12 88 LYS A N 1
ATOM 734 C CA . LYS A 1 88 ? -28.485 2.612 33.008 1.00 91.12 88 LYS A CA 1
ATOM 735 C C . LYS A 1 88 ? -29.033 1.196 32.825 1.00 91.12 88 LYS A C 1
ATOM 737 O O . LYS A 1 88 ? -30.025 0.853 33.463 1.00 91.12 88 LYS A O 1
ATOM 742 N N . ARG A 1 89 ? -28.391 0.364 31.994 1.00 91.06 89 ARG A N 1
ATOM 743 C CA . ARG A 1 89 ? -28.816 -1.034 31.805 1.00 91.06 89 ARG A CA 1
ATOM 744 C C . ARG A 1 89 ? -28.690 -1.843 33.091 1.00 91.06 89 ARG A C 1
ATOM 746 O O . ARG A 1 89 ? -29.633 -2.545 33.430 1.00 91.06 89 ARG A O 1
ATOM 753 N N . VAL A 1 90 ? -27.577 -1.716 33.815 1.00 90.94 90 VAL A N 1
ATOM 754 C CA . VAL A 1 90 ? -27.371 -2.419 35.096 1.00 90.94 90 VAL A CA 1
ATOM 755 C C . VAL A 1 90 ? -28.446 -2.031 36.114 1.00 90.94 90 VAL A C 1
ATOM 757 O O . VAL A 1 90 ? -29.107 -2.914 36.654 1.00 90.94 90 VAL A O 1
ATOM 760 N N . LYS A 1 91 ? -28.712 -0.730 36.292 1.00 92.75 91 LYS A N 1
ATOM 761 C CA . LYS A 1 91 ? -29.769 -0.254 37.202 1.00 92.75 91 LYS A CA 1
ATOM 762 C C . LYS A 1 91 ? -31.154 -0.790 36.835 1.00 92.75 91 LYS A C 1
ATOM 764 O O . LYS A 1 91 ? -31.899 -1.203 37.715 1.00 92.75 91 LYS A O 1
ATOM 769 N N . LEU A 1 92 ? -31.487 -0.838 35.544 1.00 92.88 92 LEU A N 1
ATOM 770 C CA . LEU A 1 92 ? -32.764 -1.385 35.081 1.00 92.88 92 LEU A CA 1
ATOM 771 C C . LEU A 1 92 ? -32.911 -2.880 35.415 1.00 92.88 92 LEU A C 1
ATOM 773 O O . LEU A 1 92 ? -34.005 -3.325 35.763 1.00 92.88 92 LEU A O 1
ATOM 777 N N . TYR A 1 93 ? -31.831 -3.661 35.303 1.00 90.12 93 TYR A N 1
ATOM 778 C CA . TYR A 1 93 ? -31.847 -5.075 35.686 1.00 90.12 93 TYR A CA 1
ATOM 779 C C . TYR A 1 93 ? -32.055 -5.24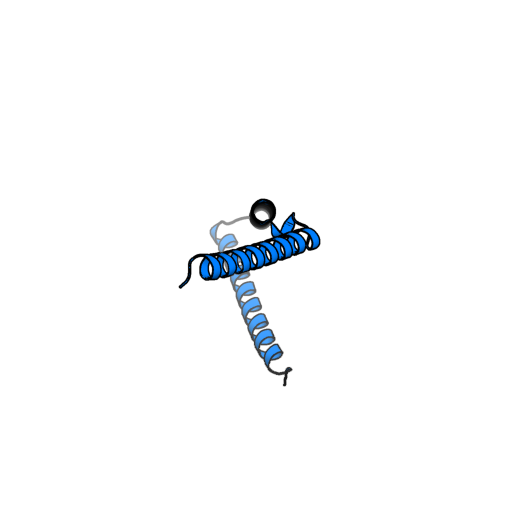4 37.192 1.00 90.12 93 TYR A C 1
ATOM 781 O O . TYR A 1 93 ? -32.938 -6.003 37.583 1.00 90.12 93 TYR A O 1
ATOM 789 N N . GLU A 1 94 ? -31.344 -4.476 38.021 1.00 92.44 94 GLU A N 1
ATOM 790 C CA . GLU A 1 94 ? -31.528 -4.498 39.479 1.00 92.44 94 GLU A CA 1
ATOM 791 C C . GLU A 1 94 ? -32.962 -4.132 39.895 1.00 92.44 94 GLU A C 1
ATOM 793 O O . GLU A 1 94 ? -33.531 -4.742 40.800 1.00 92.44 94 GLU A O 1
ATOM 798 N N . GLU A 1 95 ? -33.576 -3.142 39.241 1.00 91.44 95 GLU A N 1
ATOM 799 C CA . GLU A 1 95 ? -34.965 -2.754 39.512 1.00 91.44 95 GLU A CA 1
ATOM 800 C C . GLU A 1 95 ? -35.966 -3.841 39.110 1.00 91.44 95 GLU A C 1
ATOM 802 O O . GLU A 1 95 ? -36.926 -4.094 39.842 1.00 91.44 95 GLU A O 1
ATOM 807 N N . ARG A 1 96 ? -35.739 -4.518 37.976 1.00 89.69 96 ARG A N 1
ATOM 808 C CA . ARG A 1 96 ? -36.569 -5.653 37.541 1.00 89.69 96 ARG A CA 1
ATOM 809 C C . ARG A 1 96 ? -36.445 -6.847 38.478 1.00 89.69 96 ARG A C 1
ATOM 811 O O . ARG A 1 96 ? -37.451 -7.499 38.748 1.00 89.69 96 ARG A O 1
ATOM 818 N N . GLU A 1 97 ? -35.246 -7.118 38.978 1.00 89.12 97 GLU A N 1
ATOM 819 C CA . GLU A 1 97 ? -34.987 -8.209 39.916 1.00 89.12 97 GLU A CA 1
ATOM 820 C C . GLU A 1 97 ? -35.693 -7.948 41.252 1.00 89.12 97 GLU A C 1
ATOM 822 O O . GLU A 1 97 ? -36.524 -8.752 41.672 1.00 89.12 97 GLU A O 1
ATOM 827 N N . LYS A 1 98 ? -35.528 -6.744 41.818 1.00 90.06 98 LYS A N 1
ATOM 828 C CA . LYS A 1 98 ? -36.253 -6.298 43.022 1.00 90.06 98 LYS A CA 1
ATOM 829 C C . LYS A 1 98 ? -37.772 -6.322 42.838 1.00 90.06 98 LYS A C 1
ATOM 831 O O . LYS A 1 98 ? -38.505 -6.667 43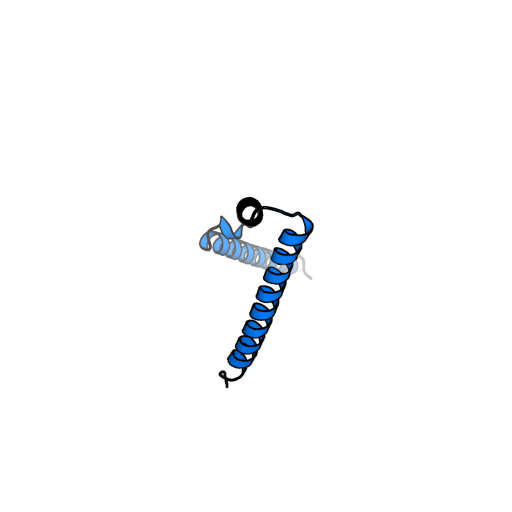.761 1.00 90.06 98 LYS A O 1
ATOM 836 N N . ALA A 1 99 ? -38.280 -5.947 41.662 1.00 87.69 99 ALA A N 1
ATOM 837 C CA . ALA A 1 99 ? -39.710 -6.020 41.366 1.00 87.69 99 ALA A CA 1
ATOM 838 C C . ALA A 1 99 ? -40.209 -7.471 41.262 1.00 87.69 99 ALA A C 1
ATOM 840 O O . ALA A 1 99 ? -41.300 -7.774 41.744 1.00 87.69 99 ALA A O 1
ATOM 841 N N . SER A 1 100 ? -39.415 -8.372 40.676 1.00 84.56 100 SER A N 1
ATOM 842 C CA . SER A 1 100 ? -39.721 -9.804 40.614 1.00 84.56 100 SER A CA 1
ATOM 843 C C . SER A 1 100 ? -39.734 -10.436 42.007 1.00 84.56 100 SER A C 1
ATOM 845 O O . SER A 1 100 ? -40.667 -11.169 42.328 1.00 84.56 100 SER A O 1
ATOM 847 N N . GLU A 1 101 ? -38.769 -10.095 42.863 1.00 85.31 101 GLU A N 1
ATOM 848 C CA . GLU A 1 101 ? -38.728 -10.528 44.263 1.00 85.31 101 GLU A CA 1
ATOM 849 C C . GLU A 1 101 ? -39.927 -10.004 45.059 1.00 85.31 101 GLU A C 1
ATOM 851 O O . GLU A 1 101 ? -40.612 -10.785 45.717 1.00 85.31 101 GLU A O 1
ATOM 856 N N . ARG A 1 102 ? -40.258 -8.709 44.942 1.00 82.50 102 ARG A N 1
ATOM 857 C CA . ARG A 1 102 ? -41.455 -8.145 45.591 1.00 82.50 102 ARG A CA 1
ATOM 858 C C . ARG A 1 102 ? -42.747 -8.811 45.121 1.00 82.50 102 ARG A C 1
ATOM 860 O O . ARG A 1 102 ? -43.622 -9.066 45.942 1.00 82.50 102 ARG A O 1
ATOM 867 N N . ASN A 1 103 ? -42.867 -9.120 43.830 1.00 80.75 103 ASN A N 1
ATOM 868 C CA . ASN A 1 103 ? -44.042 -9.809 43.295 1.00 80.75 103 ASN A CA 1
ATOM 869 C C . ASN A 1 103 ? -44.128 -11.269 43.763 1.00 80.75 103 ASN A C 1
ATOM 871 O O . ASN A 1 103 ? -45.229 -11.728 44.045 1.00 80.75 103 ASN A O 1
ATOM 875 N N . LYS A 1 104 ? -43.000 -11.982 43.905 1.00 78.62 104 LYS A N 1
ATOM 876 C CA . LYS A 1 104 ? -42.979 -13.333 44.498 1.00 78.62 104 LYS A CA 1
ATOM 877 C C . LYS A 1 104 ? -43.445 -13.318 45.955 1.00 78.62 104 LYS A C 1
ATOM 879 O O . LYS A 1 104 ? -44.304 -14.112 46.319 1.00 78.62 104 LYS A O 1
ATOM 884 N N . ILE A 1 105 ? -42.954 -12.365 46.752 1.00 76.25 105 ILE A N 1
ATOM 885 C CA . ILE A 1 105 ? -43.363 -12.188 48.155 1.00 76.25 105 ILE A CA 1
ATOM 886 C C . ILE A 1 105 ? -44.853 -11.811 48.250 1.00 76.25 105 ILE A C 1
ATOM 888 O O . ILE A 1 105 ? -45.563 -12.305 49.120 1.00 76.25 105 ILE A O 1
ATOM 892 N N . SER A 1 106 ? -45.351 -10.973 47.333 1.00 67.44 106 SER A N 1
ATOM 893 C CA . SER A 1 106 ? -46.755 -10.542 47.306 1.00 67.44 106 SER A CA 1
ATOM 894 C C . SER A 1 106 ? -47.744 -11.625 46.854 1.00 67.44 106 SER A C 1
ATOM 896 O O . SER A 1 106 ? -48.922 -11.513 47.184 1.00 67.44 106 SER A O 1
ATOM 898 N N . PHE A 1 107 ? -47.308 -12.630 46.086 1.00 71.00 107 PHE A N 1
ATOM 899 C CA . PHE A 1 107 ? -48.160 -13.727 45.603 1.00 71.00 107 PHE A CA 1
ATOM 900 C C . PHE A 1 107 ? -48.058 -15.016 46.436 1.00 71.00 107 PHE A C 1
ATOM 902 O O . PHE A 1 107 ? -48.750 -15.978 46.117 1.00 71.00 107 PHE A O 1
ATOM 909 N N . GLY A 1 108 ? -47.269 -15.029 47.519 1.00 61.47 108 GLY A N 1
ATOM 910 C CA . GLY A 1 108 ? -47.281 -16.113 48.506 1.00 61.47 108 GLY A CA 1
ATOM 911 C C . GLY A 1 108 ? -46.894 -17.482 47.941 1.00 61.47 108 GLY A C 1
ATOM 912 O O . GLY A 1 108 ? -47.651 -18.437 48.102 1.00 61.47 108 GLY A O 1
ATOM 913 N N . PHE A 1 109 ? -45.733 -17.559 47.282 1.00 50.84 109 PHE A N 1
ATOM 914 C CA . PHE A 1 109 ? -45.003 -18.816 47.070 1.00 50.84 109 PHE A CA 1
ATOM 915 C C . PHE A 1 109 ? -43.846 -18.929 48.061 1.00 50.84 109 PHE A C 1
ATOM 917 O O . PHE A 1 109 ? -43.170 -17.896 48.278 1.00 50.84 109 PHE A O 1
#

Radius of gyration: 30.85 Å; chains: 1; bounding box: 66×28×76 Å

pLDDT: mean 81.08, std 11.45, range [47.66, 95.94]

Secondary structure (DSSP, 8-state):
--HHHHHHHHHHHHHHHHHHHHHHHHHHHHHHHHHT--HHHHHHHHHHHHHHHHHHHHHHHHHHHHHHHHH-GGGTS-HHHHHHHHHHHHHHHHHHHHHHHHHHHHHT-

Organism: NCBI:txid1053205

Foldseek 3Di:
DPDPVVVVCVVVVVVVVVVVVVVVVVVLVVCCVVVVDDPVVSVVVVVVVVVVVVVVVVVVVVVVVVCCCVPDPVNVDDPVNVVVVVVVVVVVVVVVVVVVVVVCVVVPD